Protein AF-A0A9K3I260-F1 (afdb_monomer_lite)

Structure (mmCIF, N/CA/C/O backbone):
data_AF-A0A9K3I260-F1
#
_entry.id   AF-A0A9K3I260-F1
#
loop_
_atom_site.group_PDB
_atom_site.id
_atom_site.type_symbol
_atom_site.label_atom_id
_atom_site.label_alt_id
_atom_site.label_comp_id
_atom_site.label_asym_id
_atom_site.label_entity_id
_atom_site.label_seq_id
_atom_site.pdbx_PDB_ins_code
_atom_site.Cartn_x
_atom_site.Cartn_y
_atom_site.Cartn_z
_atom_site.occupancy
_atom_site.B_iso_or_equiv
_atom_site.auth_seq_id
_atom_site.auth_comp_id
_atom_site.auth_asym_id
_atom_site.auth_atom_id
_atom_site.pdbx_PDB_model_num
ATOM 1 N N . MET A 1 1 ? 7.500 9.113 -27.540 1.00 41.97 1 MET A N 1
ATOM 2 C CA . MET A 1 1 ? 6.305 9.225 -26.682 1.00 41.97 1 MET A CA 1
ATOM 3 C C . MET A 1 1 ? 6.411 8.108 -25.678 1.00 41.97 1 MET A C 1
ATOM 5 O O . MET A 1 1 ? 6.230 6.956 -26.052 1.00 41.97 1 MET A O 1
ATOM 9 N N . ASP A 1 2 ? 6.816 8.441 -24.462 1.00 51.06 2 ASP A N 1
ATOM 10 C CA . ASP A 1 2 ? 6.959 7.454 -23.401 1.00 51.06 2 ASP A CA 1
ATOM 11 C C . ASP A 1 2 ? 5.554 7.003 -23.000 1.00 51.06 2 ASP A C 1
ATOM 13 O O . ASP A 1 2 ? 4.703 7.809 -22.619 1.00 51.06 2 ASP A O 1
ATOM 17 N N . PHE A 1 3 ? 5.266 5.720 -23.213 1.00 50.81 3 PHE A N 1
ATOM 18 C CA . PHE A 1 3 ? 3.976 5.137 -22.873 1.00 50.81 3 PHE A CA 1
ATOM 19 C C . PHE A 1 3 ? 3.888 5.002 -21.356 1.00 50.81 3 PHE A C 1
ATOM 21 O O . PHE A 1 3 ? 4.335 4.011 -20.787 1.00 50.81 3 PHE A O 1
ATOM 28 N N . PHE A 1 4 ? 3.293 6.000 -20.709 1.00 57.03 4 PHE A N 1
ATOM 29 C CA . PHE A 1 4 ? 2.902 5.908 -19.310 1.00 57.03 4 PHE A CA 1
ATOM 30 C C . PHE A 1 4 ? 1.525 5.252 -19.232 1.00 57.03 4 PHE A C 1
ATOM 32 O O . PHE A 1 4 ? 0.512 5.865 -19.568 1.00 57.03 4 PHE A O 1
ATOM 39 N N . SER A 1 5 ? 1.478 3.995 -18.795 1.00 56.56 5 SER A N 1
ATOM 40 C CA . SER A 1 5 ? 0.214 3.384 -18.383 1.00 56.56 5 SER A CA 1
ATOM 41 C C . SER A 1 5 ? 0.008 3.671 -16.900 1.00 56.56 5 SER A C 1
ATOM 43 O O . SER A 1 5 ? 0.826 3.261 -16.075 1.00 56.56 5 SER A O 1
ATOM 45 N N . LEU A 1 6 ? -1.047 4.427 -16.585 1.00 65.81 6 LEU A N 1
ATOM 46 C CA . LEU A 1 6 ? -1.476 4.707 -15.220 1.00 65.81 6 LEU A CA 1
ATOM 47 C C . LEU A 1 6 ? -2.568 3.713 -14.843 1.00 65.81 6 LEU A C 1
ATOM 49 O O . LEU A 1 6 ? -3.696 3.809 -15.328 1.00 65.81 6 LEU A O 1
ATOM 53 N N . VAL A 1 7 ? -2.244 2.778 -13.958 1.00 63.66 7 VAL A N 1
ATOM 54 C CA . VAL A 1 7 ? -3.236 1.850 -13.414 1.00 63.66 7 VAL A CA 1
ATOM 55 C C . VAL A 1 7 ? -3.678 2.376 -12.058 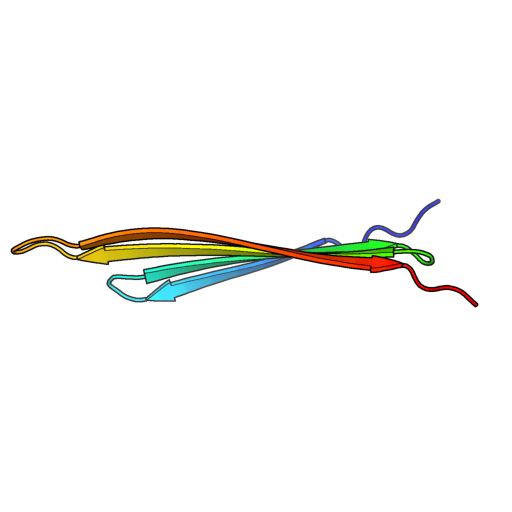1.00 63.66 7 VAL A C 1
ATOM 57 O O . VAL A 1 7 ? -2.887 2.399 -11.117 1.00 63.66 7 VAL A O 1
ATOM 60 N N . TYR A 1 8 ? -4.932 2.821 -11.972 1.00 60.47 8 TYR A N 1
ATOM 61 C CA . TYR A 1 8 ? -5.541 3.317 -10.743 1.00 60.47 8 TYR A CA 1
ATOM 62 C C . TYR A 1 8 ? -6.653 2.367 -10.297 1.00 60.47 8 TYR A C 1
ATOM 64 O O . TYR A 1 8 ? -7.683 2.251 -10.961 1.00 60.47 8 TYR A O 1
ATOM 72 N N . HIS A 1 9 ? -6.466 1.717 -9.150 1.00 70.94 9 HIS A N 1
ATOM 73 C CA . HIS A 1 9 ? -7.508 0.909 -8.518 1.00 70.94 9 HIS A CA 1
ATOM 74 C C . HIS A 1 9 ? -7.802 1.448 -7.124 1.00 70.94 9 HIS A C 1
ATOM 76 O O . HIS A 1 9 ? -6.898 1.582 -6.297 1.00 70.94 9 HIS A O 1
ATOM 82 N N . LEU A 1 10 ? -9.077 1.753 -6.875 1.00 68.38 10 LEU A N 1
ATOM 83 C CA . LEU A 1 10 ? -9.605 2.057 -5.552 1.00 68.38 10 LEU A CA 1
ATOM 84 C C . LEU A 1 10 ? -10.441 0.861 -5.102 1.00 68.38 10 LEU A C 1
ATOM 86 O O . LEU A 1 10 ? -11.418 0.512 -5.762 1.00 68.38 10 LEU A O 1
ATOM 90 N N . ILE A 1 11 ? -10.055 0.250 -3.990 1.00 72.31 11 ILE A N 1
ATOM 91 C CA . ILE A 1 11 ? -10.848 -0.781 -3.322 1.00 72.31 11 ILE A CA 1
ATOM 92 C C . ILE A 1 11 ? -11.249 -0.203 -1.971 1.00 72.31 11 ILE A C 1
ATOM 94 O O . ILE A 1 11 ? -10.395 0.164 -1.163 1.00 72.31 11 ILE A O 1
ATOM 98 N N . GLU A 1 12 ? -12.551 -0.084 -1.745 1.00 69.00 12 GLU A N 1
ATOM 99 C CA . GLU A 1 12 ? -13.111 0.426 -0.499 1.00 69.00 12 GLU A CA 1
ATOM 100 C C . GLU A 1 12 ? -13.849 -0.705 0.214 1.00 69.00 12 GLU A C 1
ATOM 102 O O . GLU A 1 12 ? -14.784 -1.296 -0.319 1.00 69.00 12 GLU A O 1
ATOM 107 N N . MET A 1 13 ? -13.398 -1.016 1.425 1.00 67.38 13 MET A N 1
ATOM 108 C CA . MET A 1 13 ? -14.135 -1.817 2.393 1.00 67.38 13 MET A CA 1
ATOM 109 C C . MET A 1 13 ? -14.601 -0.901 3.524 1.00 67.38 13 MET A C 1
ATOM 111 O O . MET A 1 13 ? -14.048 0.183 3.710 1.00 67.38 13 MET A O 1
ATOM 115 N N . SER A 1 14 ? -15.593 -1.344 4.299 1.00 75.75 14 SER A N 1
ATOM 116 C CA . SER A 1 14 ? -16.301 -0.555 5.326 1.00 75.75 14 SER A CA 1
ATOM 117 C C . SER A 1 14 ? -15.410 0.251 6.285 1.00 75.75 14 SER A C 1
ATOM 119 O O . SER A 1 14 ? -15.858 1.260 6.819 1.00 75.75 14 SER A O 1
ATOM 121 N N . HIS A 1 15 ? -14.152 -0.160 6.471 1.00 72.56 15 HIS A N 1
ATOM 122 C CA . HIS A 1 15 ? -13.169 0.497 7.338 1.00 72.56 15 HIS A CA 1
ATOM 123 C C . HIS A 1 15 ? -11.786 0.691 6.693 1.00 72.56 15 HIS A C 1
ATOM 125 O O . HIS A 1 15 ? -10.866 1.188 7.337 1.00 72.56 15 HIS A O 1
ATOM 131 N N . VAL A 1 16 ? -11.595 0.288 5.433 1.00 73.06 16 VAL A N 1
ATOM 132 C CA . VAL A 1 16 ? -10.280 0.330 4.775 1.00 73.06 16 VAL A CA 1
ATOM 133 C C . VAL A 1 16 ? -10.422 0.869 3.363 1.00 73.06 16 VAL A C 1
ATOM 135 O O . VAL A 1 16 ? -11.147 0.310 2.544 1.00 73.06 16 VAL A O 1
ATOM 138 N N . LYS A 1 17 ? -9.683 1.935 3.061 1.00 77.88 17 LYS A N 1
ATOM 139 C CA . LYS A 1 17 ? -9.510 2.455 1.703 1.00 77.88 17 LYS A CA 1
ATOM 140 C C . LYS A 1 17 ? -8.139 2.048 1.189 1.00 77.88 17 LYS A C 1
ATOM 142 O O . LYS A 1 17 ? -7.125 2.398 1.789 1.00 77.88 17 LYS A O 1
ATOM 147 N N . TYR A 1 18 ? -8.111 1.331 0.076 1.00 74.25 18 TYR A N 1
ATOM 148 C CA . TYR A 1 18 ? -6.893 0.918 -0.606 1.00 74.25 18 TYR A CA 1
ATOM 149 C C . TYR A 1 18 ? -6.806 1.596 -1.969 1.00 74.25 18 TYR A C 1
ATOM 151 O O . TYR A 1 18 ? -7.764 1.567 -2.743 1.00 74.25 18 TYR A O 1
ATOM 159 N N . ARG A 1 19 ? -5.661 2.209 -2.266 1.00 79.88 19 ARG A N 1
ATOM 160 C CA . ARG A 1 19 ? -5.376 2.860 -3.544 1.00 79.88 19 ARG A CA 1
ATOM 161 C C . ARG A 1 19 ? -4.067 2.317 -4.103 1.00 79.88 19 ARG A C 1
ATOM 163 O O . ARG A 1 19 ? -3.034 2.407 -3.444 1.00 79.88 19 ARG A O 1
ATOM 170 N N . VAL A 1 20 ? -4.105 1.823 -5.335 1.00 76.12 20 VAL A N 1
ATOM 171 C CA . VAL A 1 20 ? -2.910 1.442 -6.102 1.00 76.12 20 VAL A CA 1
ATOM 172 C C . VAL A 1 20 ? -2.749 2.392 -7.263 1.00 76.12 20 VAL A C 1
ATOM 174 O O . VAL A 1 20 ? -3.717 2.655 -7.976 1.00 76.12 20 VAL A O 1
ATOM 177 N N . ILE A 1 21 ? -1.530 2.883 -7.442 1.00 78.31 21 ILE A N 1
ATOM 178 C CA . ILE A 1 21 ? -1.112 3.665 -8.594 1.00 78.31 21 ILE A CA 1
ATOM 179 C C . ILE A 1 21 ? 0.119 2.979 -9.186 1.00 78.31 21 ILE A C 1
ATOM 181 O O . ILE A 1 21 ? 1.184 2.967 -8.571 1.00 78.31 21 ILE A O 1
ATOM 185 N N . GLY A 1 22 ? -0.037 2.382 -10.362 1.00 76.12 22 GLY A N 1
ATOM 186 C CA . GLY A 1 22 ? 1.072 1.837 -11.142 1.00 76.12 22 GLY A CA 1
ATOM 187 C C . GLY A 1 22 ? 1.491 2.807 -12.241 1.00 76.12 22 GLY A C 1
ATOM 188 O O . GLY A 1 22 ? 0.626 3.316 -12.951 1.00 76.12 22 GLY A O 1
ATOM 189 N N . PHE A 1 23 ? 2.795 3.028 -12.389 1.00 74.62 23 PHE A N 1
ATOM 190 C CA . PHE A 1 23 ? 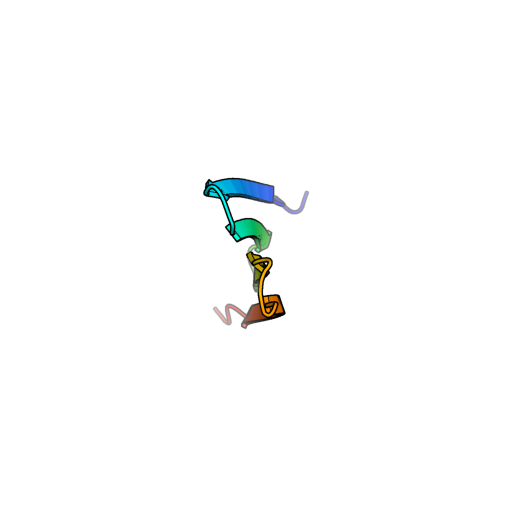3.407 3.692 -13.532 1.00 74.62 23 PHE A CA 1
ATOM 191 C C . PHE A 1 23 ? 4.346 2.718 -14.231 1.00 74.62 23 PHE A C 1
ATOM 193 O O . PHE A 1 23 ? 5.265 2.157 -13.627 1.00 74.62 23 PHE A O 1
ATOM 200 N N . TYR A 1 24 ? 4.121 2.555 -15.525 1.00 72.25 24 TYR A N 1
ATOM 201 C CA . TYR A 1 24 ? 4.993 1.780 -16.387 1.00 72.25 24 TYR A CA 1
ATOM 202 C C . TYR A 1 24 ? 5.809 2.709 -17.284 1.00 72.25 24 TYR A C 1
ATOM 204 O O . TYR A 1 24 ? 5.253 3.601 -17.921 1.00 72.25 24 TYR A O 1
ATOM 212 N N . HIS A 1 25 ? 7.116 2.474 -17.335 1.00 75.12 25 HIS A N 1
ATOM 213 C CA . HIS A 1 25 ? 8.045 3.020 -18.313 1.00 75.12 25 HIS A CA 1
ATOM 214 C C . HIS A 1 25 ? 8.918 1.862 -18.833 1.00 75.12 25 HIS A C 1
ATOM 216 O O . HIS A 1 25 ? 9.234 0.960 -18.052 1.00 75.12 25 HIS A O 1
ATOM 222 N N . PRO A 1 26 ? 9.369 1.866 -20.102 1.00 76.56 26 PRO A N 1
ATOM 223 C CA . PRO A 1 26 ? 10.206 0.791 -20.648 1.00 76.56 26 PRO A CA 1
ATOM 224 C C . PRO A 1 26 ? 11.424 0.435 -19.781 1.00 76.56 26 PRO A C 1
ATOM 226 O O . PRO A 1 26 ? 11.774 -0.732 -19.658 1.00 76.56 26 PRO A O 1
ATOM 229 N N . ASN A 1 27 ? 12.013 1.437 -19.124 1.00 81.81 27 ASN A N 1
ATOM 230 C CA . ASN A 1 27 ? 13.199 1.269 -18.280 1.00 81.81 27 ASN A CA 1
ATOM 231 C C . ASN A 1 27 ? 12.879 1.164 -16.778 1.00 81.81 27 ASN A C 1
ATOM 233 O O . ASN A 1 27 ? 13.743 0.772 -16.004 1.00 81.81 27 ASN A O 1
ATOM 237 N N . TYR A 1 28 ? 11.674 1.529 -16.329 1.00 76.88 28 TYR A N 1
ATOM 238 C CA . TYR A 1 28 ? 11.351 1.592 -14.897 1.00 76.88 28 TYR A CA 1
ATOM 239 C C . TYR A 1 28 ? 9.909 1.185 -14.632 1.00 76.88 28 TYR A C 1
ATOM 241 O O . TYR A 1 28 ? 8.991 1.668 -15.293 1.00 76.88 28 TYR A O 1
ATOM 249 N N . TRP A 1 29 ? 9.686 0.361 -13.615 1.00 79.56 29 TRP A N 1
ATOM 250 C CA . TRP A 1 29 ? 8.350 0.084 -13.092 1.00 79.56 29 TRP A CA 1
ATOM 251 C C . TRP A 1 29 ? 8.233 0.723 -11.718 1.00 79.56 29 TRP A C 1
ATOM 253 O O . TRP A 1 29 ? 9.053 0.449 -10.841 1.00 79.56 29 TRP A O 1
ATOM 263 N N . LEU A 1 30 ? 7.223 1.566 -11.531 1.00 81.12 30 LEU A N 1
ATOM 264 C CA . LEU A 1 30 ? 6.923 2.182 -10.246 1.00 81.12 30 LEU A CA 1
ATOM 265 C C . LEU A 1 30 ? 5.525 1.750 -9.810 1.00 81.12 30 LEU A C 1
ATOM 267 O O . LEU A 1 30 ? 4.540 2.017 -10.493 1.00 81.12 30 LEU A O 1
ATOM 271 N N . LEU A 1 31 ? 5.431 1.104 -8.657 1.00 82.44 31 LEU A N 1
ATOM 272 C CA . LEU A 1 31 ? 4.171 0.735 -8.030 1.00 82.44 31 LEU A CA 1
ATOM 273 C C . LEU A 1 31 ? 4.059 1.464 -6.696 1.00 82.44 31 LEU A C 1
ATOM 275 O O . LEU A 1 31 ? 4.912 1.312 -5.823 1.00 82.44 31 LEU A O 1
ATOM 279 N N . VAL A 1 32 ? 3.000 2.247 -6.533 1.00 80.75 32 VAL A N 1
ATOM 280 C CA . VAL A 1 32 ? 2.694 2.962 -5.295 1.00 80.75 32 VAL A CA 1
ATOM 281 C C . VAL A 1 32 ? 1.385 2.427 -4.740 1.00 80.75 32 VAL A C 1
ATOM 283 O O . VAL A 1 32 ? 0.358 2.447 -5.416 1.00 80.75 32 VAL A O 1
ATOM 286 N N . THR A 1 33 ? 1.404 1.973 -3.493 1.00 83.00 33 THR A N 1
ATOM 287 C CA . THR A 1 33 ? 0.207 1.515 -2.784 1.00 83.00 33 THR A CA 1
ATOM 288 C C . THR A 1 33 ? 0.005 2.356 -1.536 1.00 83.00 33 THR A C 1
ATOM 290 O O . THR A 1 33 ? 0.923 2.494 -0.728 1.00 83.00 33 THR A O 1
ATOM 293 N N . ALA A 1 34 ? -1.194 2.897 -1.365 1.00 84.00 34 ALA A N 1
ATOM 294 C CA . ALA A 1 34 ? -1.602 3.620 -0.173 1.00 84.00 34 ALA A CA 1
ATOM 295 C C . ALA A 1 34 ? -2.797 2.912 0.468 1.00 84.00 34 ALA A C 1
ATOM 297 O O . ALA A 1 34 ? -3.811 2.669 -0.188 1.00 84.00 34 ALA A O 1
ATOM 298 N N . THR A 1 35 ? -2.689 2.623 1.758 1.00 84.81 35 THR A N 1
ATOM 299 C CA . THR A 1 35 ? -3.747 1.996 2.549 1.00 84.81 35 THR A CA 1
ATOM 300 C C . THR A 1 35 ? -4.105 2.913 3.702 1.00 84.81 35 THR A C 1
ATOM 302 O O . THR A 1 35 ? -3.238 3.273 4.494 1.00 84.81 35 THR A O 1
ATOM 305 N N . LEU A 1 36 ? -5.381 3.266 3.813 1.00 83.88 36 LEU A N 1
ATOM 306 C CA . LEU A 1 36 ? -5.943 3.980 4.950 1.00 83.88 36 LEU A CA 1
ATOM 307 C C . LEU A 1 36 ? -6.903 3.043 5.680 1.00 83.88 36 LEU A C 1
ATOM 309 O O . LEU A 1 36 ? -7.977 2.737 5.168 1.00 83.88 36 LEU A O 1
ATOM 313 N N . ASN A 1 37 ? -6.520 2.599 6.870 1.00 83.38 37 ASN A N 1
ATOM 314 C CA . ASN A 1 37 ? -7.379 1.838 7.768 1.00 83.38 37 ASN A CA 1
ATOM 315 C C . ASN A 1 37 ? -7.931 2.787 8.833 1.00 83.38 37 ASN A C 1
ATOM 317 O O . ASN A 1 37 ? -7.148 3.412 9.549 1.00 83.38 37 ASN A O 1
ATOM 321 N N . TYR A 1 38 ? -9.251 2.913 8.919 1.00 77.69 38 TYR A N 1
ATOM 322 C CA . TYR A 1 38 ? -9.927 3.754 9.896 1.00 77.69 38 TYR A CA 1
ATOM 323 C C . TYR A 1 38 ? -11.008 2.959 10.643 1.00 77.69 38 TYR A C 1
ATOM 325 O O . TYR A 1 38 ? -11.899 2.340 10.068 1.00 77.69 38 TYR A O 1
ATOM 333 N N . HIS A 1 39 ? -10.925 2.989 11.961 1.00 74.88 39 HIS A N 1
ATOM 334 C CA . HIS A 1 39 ? -11.747 2.268 12.911 1.00 74.88 39 HIS A CA 1
ATOM 335 C C . HIS A 1 39 ? -12.037 3.208 14.079 1.00 74.88 39 HIS A C 1
ATOM 337 O O . HIS A 1 39 ? -11.178 3.968 14.524 1.00 74.88 39 HIS A O 1
ATOM 343 N N . PHE A 1 40 ? -13.244 3.164 14.611 1.00 73.06 40 PHE A N 1
ATOM 344 C 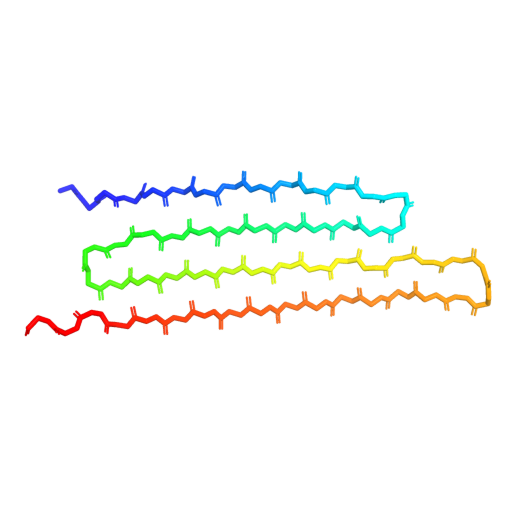CA . PHE A 1 40 ? -13.660 3.956 15.767 1.00 73.06 40 PHE A CA 1
ATOM 345 C C . PHE A 1 40 ? -14.672 3.054 16.495 1.00 73.06 40 PHE A C 1
ATOM 347 O O . PHE A 1 40 ? -15.626 2.642 15.852 1.00 73.06 40 PHE A O 1
ATOM 354 N N . ALA A 1 41 ? -14.561 2.586 17.741 1.00 64.00 41 ALA A N 1
ATOM 355 C CA . ALA A 1 41 ? -13.737 2.866 18.919 1.00 64.00 41 ALA A CA 1
ATOM 356 C C . ALA A 1 41 ? -13.140 1.541 19.498 1.00 64.00 41 ALA A C 1
ATOM 358 O O . ALA A 1 41 ? -13.666 0.478 19.172 1.00 64.00 41 ALA A O 1
ATOM 359 N N . PRO A 1 42 ? -12.076 1.564 20.341 1.00 53.66 42 PRO A N 1
ATOM 360 C CA . PRO A 1 42 ? -11.410 2.734 20.921 1.00 53.66 42 PRO A CA 1
ATOM 361 C C . PRO A 1 42 ? -10.281 3.305 20.038 1.00 53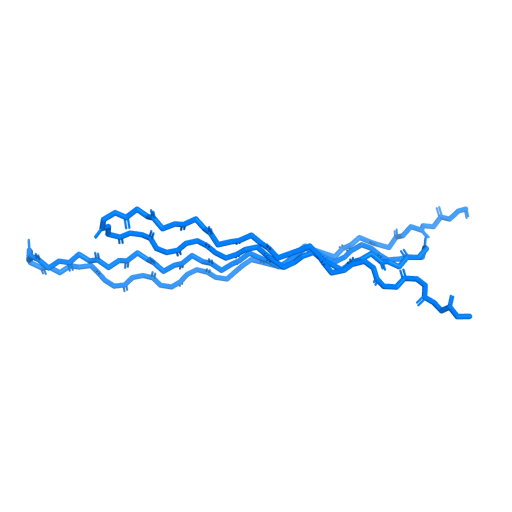.66 42 PRO A C 1
ATOM 363 O O . PRO A 1 42 ? -9.305 3.831 20.554 1.00 53.66 42 PRO A O 1
ATOM 366 N N . ALA A 1 43 ? -10.501 3.270 18.716 1.00 64.69 43 ALA A N 1
ATOM 367 C CA . ALA A 1 43 ? -9.791 3.924 17.610 1.00 64.69 43 ALA A CA 1
ATOM 368 C C . ALA A 1 43 ? -8.826 3.018 16.842 1.00 64.69 43 ALA A C 1
ATOM 370 O O . ALA A 1 43 ? -8.138 2.170 17.397 1.00 64.69 43 ALA A O 1
ATOM 371 N N . THR A 1 44 ? -8.734 3.241 15.537 1.00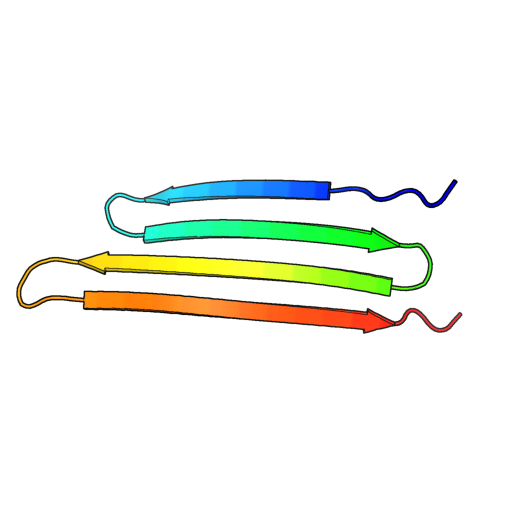 74.19 44 THR A N 1
ATOM 372 C CA . THR A 1 44 ? -7.549 2.957 14.733 1.00 74.19 44 THR A CA 1
ATOM 373 C C . THR A 1 44 ? -7.578 3.886 13.527 1.00 74.19 44 THR A C 1
ATOM 375 O O . THR A 1 44 ? -8.542 3.873 12.784 1.00 74.19 44 THR A O 1
ATOM 378 N N . LEU A 1 45 ? -6.542 4.691 13.313 1.00 82.62 45 LEU A N 1
ATOM 379 C CA . LEU A 1 45 ? -6.316 5.408 12.058 1.00 82.62 45 LEU A CA 1
ATOM 380 C C . LEU A 1 45 ? -4.877 5.121 11.645 1.00 82.62 45 LEU A C 1
ATOM 382 O O . LEU A 1 45 ? -3.951 5.657 12.243 1.00 82.62 45 LEU A O 1
ATOM 386 N N . ASN A 1 46 ? -4.695 4.263 10.649 1.00 84.50 46 ASN A N 1
ATOM 387 C CA . ASN A 1 46 ? -3.384 3.890 10.135 1.00 84.50 46 ASN A CA 1
ATOM 388 C C . ASN A 1 46 ? -3.308 4.239 8.653 1.00 84.50 46 ASN A C 1
ATOM 390 O O . ASN A 1 46 ? -4.133 3.781 7.860 1.00 84.50 46 ASN A O 1
ATOM 394 N N . LEU A 1 47 ? -2.296 5.022 8.286 1.00 85.88 47 LEU A N 1
ATOM 395 C CA . LEU A 1 47 ? -1.917 5.258 6.900 1.00 85.88 47 LEU A CA 1
ATOM 396 C C . LEU A 1 47 ? -0.616 4.507 6.622 1.00 85.88 47 LEU A C 1
ATOM 398 O O . LEU A 1 47 ? 0.389 4.722 7.296 1.00 85.88 47 LEU A O 1
ATOM 402 N N . THR A 1 48 ? -0.625 3.656 5.604 1.00 87.06 48 THR A N 1
ATOM 403 C CA . THR A 1 48 ? 0.574 2.981 5.108 1.00 87.06 48 THR A CA 1
ATOM 404 C C . THR A 1 48 ? 0.775 3.347 3.651 1.00 87.06 48 THR A C 1
ATOM 406 O O . THR A 1 48 ? -0.136 3.194 2.840 1.00 87.06 48 THR A O 1
ATOM 409 N N . LEU A 1 49 ? 1.972 3.826 3.322 1.00 88.00 49 LEU A N 1
ATOM 410 C CA . LEU A 1 49 ? 2.413 4.057 1.954 1.00 88.00 49 LEU A CA 1
ATOM 411 C C . LEU A 1 49 ? 3.559 3.093 1.657 1.00 88.00 49 LEU A C 1
ATOM 413 O O . LEU A 1 49 ? 4.507 2.993 2.435 1.00 88.00 49 LEU A O 1
ATOM 417 N N . SER A 1 50 ? 3.486 2.400 0.530 1.00 86.69 50 SER A N 1
ATOM 418 C CA . SER A 1 50 ? 4.575 1.560 0.041 1.00 86.69 50 SER A CA 1
ATOM 419 C C .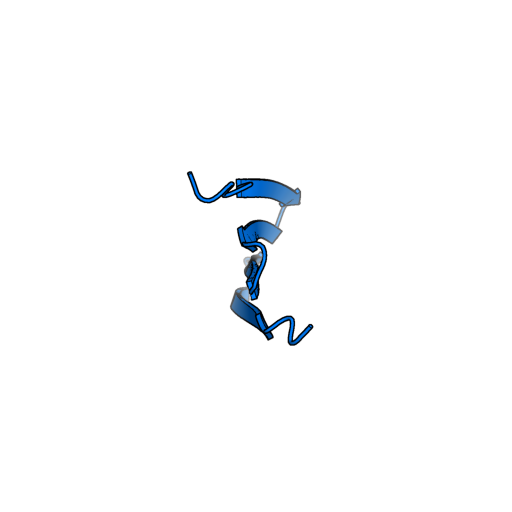 SER A 1 50 ? 4.870 1.922 -1.402 1.00 86.69 50 SER A C 1
ATOM 421 O O . SER A 1 50 ? 3.957 2.120 -2.204 1.00 86.69 50 SER A O 1
ATOM 423 N N . VAL A 1 51 ? 6.158 2.044 -1.708 1.00 86.38 51 VAL A N 1
ATOM 424 C CA . VAL A 1 51 ? 6.657 2.384 -3.037 1.00 86.38 51 VAL A CA 1
ATOM 425 C C . VAL A 1 51 ? 7.638 1.304 -3.449 1.00 86.38 51 VAL A C 1
ATOM 427 O O . VAL A 1 51 ? 8.620 1.055 -2.754 1.00 86.38 51 VAL A O 1
ATOM 430 N N . PHE A 1 52 ? 7.367 0.671 -4.581 1.00 85.69 52 PHE A N 1
ATOM 431 C CA . PHE A 1 52 ? 8.264 -0.272 -5.223 1.00 85.69 52 PHE A CA 1
ATOM 432 C C . PHE A 1 52 ? 8.731 0.331 -6.542 1.00 85.69 52 PHE A C 1
ATOM 434 O O . PHE A 1 52 ? 7.911 0.699 -7.380 1.00 85.69 52 PHE A O 1
ATOM 441 N N . CYS A 1 53 ? 10.044 0.447 -6.714 1.00 85.62 53 CYS A N 1
ATOM 442 C CA . CYS A 1 53 ? 10.665 0.905 -7.948 1.00 85.62 53 CYS A CA 1
ATOM 443 C C . CYS A 1 53 ? 11.616 -0.182 -8.442 1.00 85.62 53 CYS A C 1
ATOM 445 O O . CYS A 1 53 ? 12.460 -0.656 -7.681 1.00 85.62 53 CYS A O 1
ATOM 447 N N . HIS A 1 54 ? 11.484 -0.560 -9.707 1.00 84.19 54 HIS A N 1
ATOM 448 C CA . HIS A 1 54 ? 12.359 -1.524 -10.352 1.00 84.19 54 HIS A CA 1
ATOM 449 C C . HIS A 1 54 ? 12.912 -0.932 -11.643 1.00 84.19 54 HIS A C 1
ATOM 451 O O . HIS A 1 54 ? 12.147 -0.559 -12.530 1.00 84.19 54 HIS A O 1
ATOM 457 N N . HIS A 1 55 ? 14.237 -0.856 -11.749 1.00 83.62 55 HIS A N 1
ATOM 458 C CA . HIS A 1 55 ? 14.926 -0.481 -12.978 1.00 83.62 55 HIS A CA 1
ATOM 459 C C . HIS A 1 55 ? 15.149 -1.734 -13.825 1.00 83.62 55 HIS A C 1
ATOM 461 O O . HIS A 1 55 ? 15.787 -2.685 -13.376 1.00 83.62 55 HIS A O 1
ATOM 467 N N . VAL A 1 56 ? 14.610 -1.740 -15.039 1.00 77.38 56 VAL A N 1
ATOM 468 C CA . VAL A 1 56 ? 14.831 -2.808 -16.012 1.00 77.38 56 VAL A CA 1
ATOM 469 C C . VAL A 1 56 ? 16.150 -2.514 -16.721 1.00 77.38 56 VAL A C 1
ATOM 471 O O . VAL A 1 56 ? 16.226 -1.613 -17.552 1.00 77.38 56 VAL A O 1
ATOM 474 N N . VAL A 1 57 ? 17.201 -3.251 -16.357 1.00 73.12 57 VAL A N 1
ATOM 475 C CA . VAL A 1 57 ? 18.467 -3.251 -17.098 1.00 73.12 57 VAL A CA 1
ATOM 476 C C . VAL A 1 57 ? 18.363 -4.360 -18.141 1.00 73.12 57 VAL A C 1
ATOM 478 O O . VAL A 1 57 ? 18.328 -5.532 -17.772 1.00 73.12 57 VAL A O 1
ATOM 481 N N . ASN A 1 58 ? 18.228 -3.978 -19.412 1.00 65.31 58 ASN A N 1
ATOM 482 C CA . ASN A 1 58 ? 18.338 -4.906 -20.543 1.00 65.31 58 ASN A CA 1
ATOM 483 C C . ASN A 1 58 ? 19.786 -5.350 -20.757 1.00 65.31 58 ASN A C 1
ATOM 485 O O . ASN A 1 58 ? 20.691 -4.511 -20.537 1.00 65.31 58 ASN A O 1
#

pLDDT: mean 74.44, std 10.31, range [41.97, 88.0]

Radius of gyration: 15.12 Å; chains: 1; bounding box: 35×14×48 Å

Sequence (58 aa):
MDFFSLVYHLIEMSHVKYRVIGFYHPNYWLLVTATLNYHFAPATLNLTLSVFCHHVVN

Secondary structure (DSSP, 8-state):
----EEEEEEEEETTEEEEEEEEEETTEEEEEEEEEEEETTTTEEEEEEEEEEEE---

Organism: Helianthus annuus (NCBI:txid4232)

Foldseek 3Di:
DFDWDWDWDWDDDPFKTKIWTWTDGPFKTKIKIWMFGWDDVVTDTDIDIDIDMDGDDD